Protein AF-A0A139I6V5-F1 (afdb_monomer_lite)

Secondary structure (DSSP, 8-state):
---------EEEESS---HHHHHTT-EEEE--TT-HHHHHHHHTT--SPEE----SHHHHHHHHHHHHTT-SEEE-S--SS-GGG--TT-TT-TTHHHHHHHHHHTTTT-EE------S-GGGSSTTTTTTTT-STTSS--STTTTS--HHHHTSSS------------

Radius of gyration: 21.7 Å; chains: 1; bounding box: 70×44×67 Å

InterPro domains:
  IPR051609 NmrA-type/Isoflavone reductase-like domain-containing protein [PTHR47706] (11-124)

pLDDT: mean 75.8, std 16.36, range [27.3, 94.62]

Sequence (169 aa):
MIHHAKRSRDVLTQLQQQPQLTAAGYQVAVIDYGDIDTLRFSLRGVVYPIISMISGPNQIELIKAAVQARVRRFAPAEFGSLPQLRTANDPLDRSRTAARHLLAHHSQYSQLTAFVCGVLHEKFQPGGLAQPRIGANTGLSTEGGYILNLRSVFTYDHLPQYGPSAGLL

Foldseek 3Di:
DDPPPPPAQEAEAADDDDVVCVVVVHHYDHDHLVDLVRLLVSLAPPADEAEDCDAAPSLVSNLVSCLVNLHAEYEYNQAADDPVPDDPPRVQCRCVVVNVVSCVVSCVRYPYDYDYNHDDPQLQDQQGQVVVPHCPVRCSRGRVSPPPPVVVVVPDDDDPPPDPPPDDD

Organism: NCBI:txid113226

Structure (mmCIF, N/CA/C/O backbone):
data_AF-A0A139I6V5-F1
#
_entry.id   AF-A0A139I6V5-F1
#
loop_
_atom_site.group_PDB
_atom_site.id
_atom_site.type_symbol
_atom_site.label_atom_id
_atom_site.label_alt_id
_atom_site.label_comp_id
_atom_site.label_asym_id
_atom_site.label_entity_id
_atom_site.label_seq_id
_atom_site.pdbx_PDB_ins_code
_atom_site.Cartn_x
_atom_site.Cartn_y
_atom_site.Cartn_z
_atom_site.occupancy
_atom_site.B_iso_or_equiv
_atom_site.auth_seq_id
_atom_site.auth_comp_id
_atom_site.auth_asym_id
_atom_site.auth_atom_id
_atom_site.pdbx_PDB_model_num
ATOM 1 N N . MET A 1 1 ? -30.286 -4.154 19.122 1.00 30.91 1 MET A N 1
ATOM 2 C CA . MET A 1 1 ? -29.332 -3.049 19.359 1.00 30.91 1 MET A CA 1
ATOM 3 C C . MET A 1 1 ? -28.470 -2.899 18.112 1.00 30.91 1 MET A C 1
ATOM 5 O O . MET A 1 1 ? -27.534 -3.662 17.921 1.00 30.91 1 MET A O 1
ATOM 9 N N . ILE A 1 2 ? -28.874 -2.026 17.188 1.00 27.30 2 ILE A N 1
ATOM 10 C CA . ILE A 1 2 ? -28.177 -1.826 15.911 1.00 27.30 2 ILE A CA 1
ATOM 11 C C . ILE A 1 2 ? -27.038 -0.846 16.192 1.00 27.30 2 ILE A C 1
ATOM 13 O O . ILE A 1 2 ? -27.277 0.341 16.396 1.00 27.30 2 ILE A O 1
ATOM 17 N N . HIS A 1 3 ? -25.803 -1.343 16.273 1.00 32.12 3 HIS A N 1
ATOM 18 C CA . HIS A 1 3 ? -24.637 -0.469 16.304 1.00 32.12 3 HIS A CA 1
ATOM 19 C C . HIS A 1 3 ? -24.581 0.281 14.971 1.00 32.12 3 HIS A C 1
ATOM 21 O O . HIS A 1 3 ? -24.281 -0.309 13.934 1.00 32.12 3 HIS A O 1
ATOM 27 N N . HIS A 1 4 ? -24.876 1.581 14.996 1.00 29.92 4 HIS A N 1
ATOM 28 C CA . HIS A 1 4 ? -24.519 2.486 13.913 1.00 29.92 4 HIS A CA 1
ATOM 29 C C . HIS A 1 4 ? -23.005 2.385 13.704 1.00 29.92 4 HIS A C 1
ATOM 31 O O . HIS A 1 4 ? -22.219 2.905 14.496 1.00 29.92 4 HIS A O 1
ATOM 37 N N . ALA A 1 5 ? -22.584 1.673 12.658 1.00 39.59 5 ALA A N 1
ATOM 38 C CA . ALA A 1 5 ? -21.195 1.642 12.237 1.00 39.59 5 ALA A CA 1
ATOM 39 C C . ALA A 1 5 ? -20.809 3.066 11.820 1.00 39.59 5 ALA A C 1
ATOM 41 O O . ALA A 1 5 ? -21.192 3.551 10.755 1.00 39.59 5 ALA A O 1
ATOM 42 N N . LYS A 1 6 ? -20.101 3.774 12.705 1.00 43.31 6 LYS A N 1
ATOM 43 C CA . LYS A 1 6 ? -19.551 5.101 12.435 1.00 43.31 6 LYS A CA 1
ATOM 44 C C . LYS A 1 6 ? -18.609 4.963 11.244 1.00 43.31 6 LYS A C 1
ATOM 46 O O . LYS A 1 6 ? -17.549 4.355 11.381 1.00 43.31 6 LYS A O 1
ATOM 51 N N . ARG A 1 7 ? -19.018 5.452 10.070 1.00 56.34 7 ARG A N 1
ATOM 52 C CA . ARG A 1 7 ? -18.210 5.449 8.842 1.00 56.34 7 ARG A CA 1
ATOM 53 C C . ARG A 1 7 ? -17.011 6.374 9.060 1.00 56.34 7 ARG A C 1
ATOM 55 O O . ARG A 1 7 ? -17.108 7.566 8.786 1.00 56.34 7 ARG A O 1
ATOM 62 N N . SER A 1 8 ? -15.926 5.841 9.618 1.00 63.44 8 SER A N 1
ATOM 63 C CA . SER A 1 8 ? -14.682 6.593 9.782 1.00 63.44 8 SER A CA 1
ATOM 64 C C . SER A 1 8 ? -14.027 6.754 8.416 1.00 63.44 8 SER A C 1
ATOM 66 O O . SER A 1 8 ? -14.029 5.825 7.603 1.00 63.44 8 SER A O 1
ATOM 68 N N . ARG A 1 9 ? -13.558 7.966 8.130 1.00 74.81 9 ARG A N 1
ATOM 69 C CA . ARG A 1 9 ? -12.895 8.338 6.880 1.00 74.81 9 ARG A CA 1
ATOM 70 C C . ARG A 1 9 ? -11.453 8.682 7.221 1.00 74.81 9 ARG A C 1
ATOM 72 O O . ARG A 1 9 ? -11.113 9.854 7.368 1.00 74.81 9 ARG A O 1
ATOM 79 N N . ASP A 1 10 ? -10.646 7.645 7.382 1.00 82.12 10 ASP A N 1
ATOM 80 C CA . ASP A 1 10 ? -9.282 7.774 7.888 1.0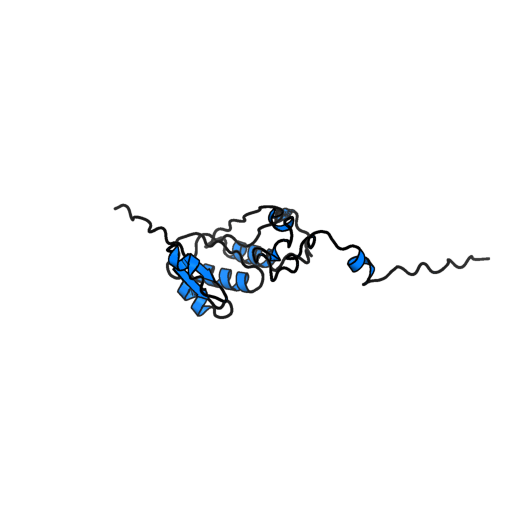0 82.12 10 ASP A CA 1
ATOM 81 C C . ASP A 1 10 ? -8.294 7.713 6.720 1.00 82.12 10 ASP A C 1
ATOM 83 O O . ASP A 1 10 ? -8.429 6.883 5.817 1.00 82.12 10 ASP A O 1
ATOM 87 N N . VAL A 1 11 ? -7.314 8.612 6.717 1.00 78.75 11 VAL A N 1
ATOM 88 C CA . VAL A 1 11 ? -6.267 8.700 5.697 1.00 78.75 11 VAL A CA 1
ATOM 89 C C . VAL A 1 11 ? -4.915 8.746 6.390 1.00 78.75 11 VAL A C 1
ATOM 91 O O . VAL A 1 11 ? -4.673 9.587 7.254 1.00 78.75 11 VAL A O 1
ATOM 94 N N . LEU A 1 12 ? -4.017 7.855 5.979 1.00 78.44 12 LEU A N 1
ATOM 95 C CA . LEU A 1 12 ? -2.642 7.811 6.462 1.00 78.44 12 LEU A CA 1
ATOM 96 C C . LEU A 1 12 ? -1.706 8.391 5.395 1.00 78.44 12 LEU A C 1
ATOM 98 O O . LEU A 1 12 ? -1.782 8.017 4.224 1.00 78.44 12 LEU A O 1
ATOM 102 N N . THR A 1 13 ? -0.821 9.304 5.789 1.00 76.56 13 THR A N 1
ATOM 103 C CA . THR A 1 13 ? 0.089 10.027 4.881 1.00 76.56 13 THR A CA 1
ATOM 104 C C . THR A 1 13 ? 1.518 10.005 5.412 1.00 76.56 13 THR A C 1
ATOM 106 O O . THR A 1 13 ? 1.709 10.024 6.618 1.00 76.56 13 THR A O 1
ATOM 109 N N . GLN A 1 14 ? 2.528 9.952 4.536 1.00 65.69 14 GLN A N 1
ATOM 110 C CA . GLN A 1 14 ? 3.918 9.725 4.968 1.00 65.69 14 GLN A CA 1
ATOM 111 C C . GLN A 1 14 ? 4.711 10.994 5.325 1.00 65.69 14 GLN A C 1
ATOM 113 O O . GLN A 1 14 ? 5.739 10.905 5.979 1.00 65.69 14 GLN A O 1
ATOM 118 N N . LEU A 1 15 ? 4.310 12.174 4.842 1.00 68.06 15 LEU A N 1
ATOM 119 C CA . LEU A 1 15 ? 5.218 13.336 4.836 1.00 68.06 15 LEU A CA 1
ATOM 120 C C . LEU A 1 15 ? 4.561 14.668 5.180 1.00 68.06 15 LEU A C 1
ATOM 122 O O . LEU A 1 15 ? 5.236 15.576 5.652 1.00 68.06 15 LEU A O 1
ATOM 126 N N . GLN A 1 16 ? 3.267 14.826 4.914 1.00 71.94 16 GLN A N 1
ATOM 127 C CA . GLN A 1 16 ? 2.640 16.131 5.037 1.00 71.94 16 GLN A CA 1
ATOM 128 C C . GLN A 1 16 ? 1.184 15.984 5.427 1.00 71.94 16 GLN A C 1
ATOM 130 O O . GLN A 1 16 ? 0.447 15.199 4.821 1.00 71.94 16 GLN A O 1
ATOM 135 N N . GLN A 1 17 ? 0.769 16.805 6.392 1.00 74.75 17 GLN A N 1
ATOM 136 C CA . GLN A 1 17 ? -0.644 17.029 6.644 1.00 74.75 17 GLN A CA 1
ATOM 137 C C . GLN A 1 17 ? -1.329 17.448 5.341 1.00 74.75 17 GLN A C 1
ATOM 139 O O . GLN A 1 17 ? -0.743 18.127 4.498 1.00 74.75 17 GLN A O 1
ATOM 144 N N . GLN A 1 18 ? -2.577 17.028 5.177 1.00 81.19 18 GLN A N 1
ATOM 145 C CA . GLN A 1 18 ? -3.400 17.375 4.024 1.00 81.19 18 GLN A CA 1
ATOM 146 C C . GLN A 1 18 ? -4.571 18.224 4.531 1.00 81.19 18 GLN A C 1
ATOM 148 O O . GLN A 1 18 ? -5.650 17.672 4.764 1.00 81.19 18 GLN A O 1
ATOM 153 N N . PRO A 1 19 ? -4.383 19.543 4.754 1.00 83.62 19 PRO A N 1
ATOM 154 C CA . PRO A 1 19 ? -5.407 20.405 5.344 1.00 83.62 19 PRO A CA 1
ATOM 155 C C . PRO A 1 19 ? -6.735 20.348 4.593 1.00 83.62 19 PRO A C 1
ATOM 157 O O . PRO A 1 19 ? -7.792 20.409 5.207 1.00 83.62 19 PRO A O 1
ATOM 160 N N . GLN A 1 20 ? -6.690 20.158 3.275 1.00 86.19 20 GLN A N 1
ATOM 161 C CA . GLN A 1 20 ? -7.865 20.002 2.428 1.00 86.19 20 GLN A CA 1
ATOM 162 C C . GLN A 1 20 ? -8.668 18.728 2.733 1.00 86.19 20 GLN A C 1
ATOM 164 O O . GLN A 1 20 ? -9.893 18.747 2.653 1.00 86.19 20 GLN A O 1
ATOM 169 N N . LEU A 1 21 ? -8.009 17.632 3.128 1.00 84.81 21 LEU A N 1
ATOM 170 C CA . LEU A 1 21 ? -8.694 16.408 3.555 1.00 84.81 21 LEU A CA 1
ATOM 171 C C . LEU A 1 21 ? -9.295 16.592 4.949 1.00 84.81 21 LEU A C 1
ATOM 173 O O . LEU A 1 21 ? -10.446 16.223 5.172 1.00 84.81 21 LEU A O 1
ATOM 177 N N . THR A 1 22 ? -8.562 17.233 5.860 1.00 86.19 22 THR A N 1
ATOM 178 C CA . THR A 1 22 ? -9.083 17.574 7.189 1.00 86.19 22 THR A CA 1
ATOM 179 C C . THR A 1 22 ? -10.300 18.498 7.087 1.00 86.19 22 THR A C 1
ATOM 181 O O . THR A 1 22 ? -11.318 18.244 7.726 1.00 86.19 22 THR A O 1
ATOM 184 N N . ALA A 1 23 ? -10.250 19.515 6.220 1.00 87.25 23 ALA A N 1
ATOM 185 C CA . ALA A 1 23 ? -11.371 20.414 5.939 1.00 87.25 23 ALA A CA 1
ATOM 186 C C . ALA A 1 23 ? -12.577 19.681 5.324 1.00 87.25 23 ALA A C 1
ATOM 188 O O . ALA A 1 23 ? -13.720 20.038 5.595 1.00 87.25 23 ALA A O 1
ATOM 189 N N . ALA A 1 24 ? -12.337 18.616 4.552 1.00 87.31 24 ALA A N 1
ATOM 190 C CA . ALA A 1 24 ? -13.375 17.730 4.023 1.00 87.31 24 ALA A CA 1
ATOM 191 C C . ALA A 1 24 ? -13.893 16.691 5.049 1.00 87.31 24 ALA A C 1
ATOM 193 O O . ALA A 1 24 ? -14.705 15.825 4.703 1.00 87.31 24 ALA A O 1
ATOM 194 N N . GLY A 1 25 ? -13.440 16.762 6.306 1.00 85.69 25 GLY A N 1
ATOM 195 C CA . GLY A 1 25 ? -13.895 15.916 7.410 1.00 85.69 25 GLY A CA 1
ATOM 196 C C . GLY A 1 25 ? -13.210 14.550 7.502 1.00 85.69 25 GLY A C 1
ATOM 197 O O . GLY A 1 25 ? -13.738 13.655 8.163 1.00 85.69 25 GLY A O 1
ATOM 198 N N . TYR A 1 26 ? -12.067 14.361 6.836 1.00 86.81 26 TYR A N 1
ATOM 199 C CA . TYR A 1 26 ? -11.244 13.161 6.997 1.00 86.81 26 TYR A CA 1
ATOM 200 C C . TYR A 1 26 ? -10.369 13.266 8.245 1.00 86.81 26 TYR A C 1
ATOM 202 O O . TYR A 1 26 ? -9.853 14.335 8.574 1.00 86.81 26 TYR A O 1
ATOM 210 N N . GLN A 1 27 ? -10.143 12.134 8.908 1.00 85.88 27 GLN A N 1
ATOM 211 C CA . GLN A 1 27 ? -9.101 12.029 9.922 1.00 85.88 27 GLN A CA 1
ATOM 212 C C . GLN A 1 27 ? -7.780 11.729 9.222 1.00 85.88 27 GLN A C 1
ATOM 214 O O . GLN A 1 27 ? -7.614 10.665 8.631 1.00 85.88 27 GLN A O 1
ATOM 219 N N . VAL A 1 28 ? -6.852 12.684 9.253 1.00 86.12 28 VAL A N 1
ATOM 220 C CA . VAL A 1 28 ? -5.545 12.547 8.607 1.00 86.12 28 VAL A CA 1
ATOM 221 C C . VAL A 1 28 ? -4.493 12.272 9.671 1.00 86.12 28 VAL A C 1
ATOM 223 O O . VAL A 1 28 ? -4.249 13.123 10.524 1.00 86.12 28 VAL A O 1
ATOM 226 N N . ALA A 1 29 ? -3.846 11.111 9.600 1.00 86.62 29 ALA A N 1
ATOM 227 C CA . ALA A 1 29 ? -2.651 10.833 10.385 1.00 86.62 29 ALA A CA 1
ATOM 228 C C . ALA A 1 29 ? -1.412 10.949 9.493 1.00 86.62 29 ALA A C 1
ATOM 230 O O . ALA A 1 29 ? -1.377 10.433 8.370 1.00 86.62 29 ALA A O 1
ATOM 231 N N . VAL A 1 30 ? -0.392 11.635 10.000 1.00 85.50 30 VAL A N 1
ATOM 232 C CA . VAL A 1 30 ? 0.947 11.603 9.411 1.00 85.50 30 VAL A CA 1
ATOM 233 C C . VAL A 1 30 ? 1.705 10.482 10.106 1.00 85.50 30 VAL A C 1
ATOM 235 O O . VAL A 1 30 ? 1.754 10.450 11.333 1.00 85.50 30 VAL A O 1
ATOM 238 N N . ILE A 1 31 ? 2.226 9.544 9.327 1.00 86.00 31 ILE A N 1
ATOM 239 C CA . ILE A 1 31 ? 2.859 8.321 9.811 1.00 86.00 31 ILE A CA 1
ATOM 240 C C . ILE A 1 31 ? 4.246 8.165 9.208 1.00 86.00 31 ILE A C 1
ATOM 242 O O . ILE A 1 31 ? 4.452 8.418 8.020 1.00 86.00 31 ILE A O 1
ATOM 246 N N . ASP A 1 32 ? 5.178 7.685 10.020 1.00 86.50 32 ASP A N 1
ATOM 247 C CA . ASP A 1 32 ? 6.444 7.166 9.529 1.00 86.50 32 ASP A CA 1
ATOM 248 C C . ASP A 1 32 ? 6.317 5.648 9.370 1.00 86.50 32 ASP A C 1
ATOM 250 O O . ASP A 1 32 ? 6.048 4.929 10.327 1.00 86.50 32 ASP A O 1
ATOM 254 N N . TYR A 1 33 ? 6.503 5.143 8.151 1.00 86.44 33 TYR A N 1
ATOM 255 C CA . TYR A 1 33 ? 6.440 3.702 7.899 1.00 86.44 33 TYR A CA 1
ATOM 256 C C . TYR A 1 33 ? 7.672 2.949 8.421 1.00 86.44 33 TYR A C 1
ATOM 258 O O . TYR A 1 33 ? 7.637 1.722 8.472 1.00 86.44 33 TYR A O 1
ATOM 266 N N . GLY A 1 34 ? 8.739 3.663 8.797 1.00 86.31 34 GLY A N 1
ATOM 267 C CA . GLY A 1 34 ? 9.887 3.107 9.512 1.00 86.31 34 GLY A CA 1
ATOM 268 C C . GLY A 1 34 ? 9.631 2.883 11.006 1.00 86.31 34 GLY A C 1
ATOM 269 O O . GLY A 1 34 ? 10.375 2.135 11.637 1.00 86.31 34 GLY A O 1
ATOM 270 N N . ASP A 1 35 ? 8.570 3.475 11.563 1.00 88.25 35 ASP A N 1
ATOM 271 C CA . ASP A 1 35 ? 8.181 3.324 12.963 1.00 88.25 35 ASP A CA 1
ATOM 272 C C . ASP A 1 35 ? 6.904 2.477 13.073 1.00 88.25 35 ASP A C 1
ATOM 274 O O . ASP A 1 35 ? 5.770 2.946 12.916 1.00 88.25 35 ASP A O 1
ATOM 278 N N . ILE A 1 36 ? 7.091 1.192 13.380 1.00 82.75 36 ILE A N 1
ATOM 279 C CA . ILE A 1 36 ? 5.984 0.242 13.494 1.00 82.75 36 ILE A CA 1
ATOM 280 C C . ILE A 1 36 ? 5.021 0.571 14.643 1.00 82.75 36 ILE A C 1
ATOM 282 O O . ILE A 1 36 ? 3.842 0.221 14.557 1.00 82.75 36 ILE A O 1
ATOM 286 N N . ASP A 1 37 ? 5.464 1.256 15.698 1.00 84.69 37 ASP A N 1
ATOM 287 C CA . ASP A 1 37 ? 4.600 1.593 16.828 1.00 84.69 37 ASP A CA 1
ATOM 288 C C . ASP A 1 37 ? 3.620 2.706 16.458 1.00 84.69 37 ASP A C 1
ATOM 290 O O . ASP A 1 37 ? 2.430 2.607 16.789 1.00 84.69 37 ASP A O 1
ATOM 294 N N . THR A 1 38 ? 4.068 3.698 15.679 1.00 83.81 38 THR A N 1
ATOM 295 C CA . THR A 1 38 ? 3.167 4.723 15.125 1.00 83.81 38 THR A CA 1
ATOM 296 C C . THR A 1 38 ? 2.131 4.104 14.191 1.00 83.81 38 THR A C 1
ATOM 298 O O . THR A 1 38 ? 0.934 4.357 14.349 1.00 83.81 38 THR A O 1
ATOM 301 N N . LEU A 1 39 ? 2.553 3.198 13.298 1.00 85.69 39 LEU A N 1
ATOM 302 C CA . LEU A 1 39 ? 1.652 2.463 12.410 1.00 85.69 39 LEU A CA 1
ATOM 303 C C . LEU A 1 39 ? 0.609 1.670 13.198 1.00 85.69 39 LEU A C 1
ATOM 305 O O . LEU A 1 39 ? -0.588 1.765 12.929 1.00 85.69 39 LEU A O 1
ATOM 309 N N . ARG A 1 40 ? 1.036 0.898 14.201 1.00 85.19 40 ARG A N 1
ATOM 310 C CA . ARG A 1 40 ? 0.117 0.108 15.028 1.00 85.19 40 ARG A CA 1
ATOM 311 C C . ARG A 1 40 ? -0.866 0.997 15.761 1.00 85.19 40 ARG A C 1
ATOM 313 O O . ARG A 1 40 ? -2.045 0.659 15.789 1.00 85.19 40 ARG A O 1
ATOM 320 N N . PHE A 1 41 ? -0.403 2.100 16.349 1.00 84.38 41 PHE A N 1
ATOM 321 C CA . PHE A 1 41 ? -1.264 3.053 17.041 1.00 84.38 41 PHE A CA 1
ATOM 322 C C . PHE A 1 41 ? -2.328 3.627 16.100 1.00 84.38 41 PHE A C 1
ATOM 324 O O . PHE A 1 41 ? -3.509 3.588 16.442 1.00 84.38 41 PHE A O 1
ATOM 331 N N . SER A 1 42 ? -1.939 4.050 14.894 1.00 84.69 42 SER A N 1
ATOM 332 C CA . SER A 1 42 ? -2.863 4.561 13.874 1.00 84.69 42 SER A CA 1
ATOM 333 C C . SER A 1 42 ? -3.868 3.520 13.374 1.00 84.69 42 SER A C 1
ATOM 335 O O . SER A 1 42 ? -4.941 3.887 12.906 1.00 84.69 42 SER A O 1
ATOM 337 N N . LEU A 1 43 ? -3.547 2.228 13.479 1.00 86.56 43 LEU A N 1
ATOM 338 C CA . LEU A 1 43 ? -4.426 1.133 13.065 1.00 86.56 43 LEU A CA 1
ATOM 339 C C . LEU A 1 43 ? -5.291 0.562 14.200 1.00 86.56 43 LEU A C 1
ATOM 341 O O . LEU A 1 43 ? -6.130 -0.313 13.955 1.00 86.56 43 LEU A O 1
ATOM 345 N N . ARG A 1 44 ? -5.133 1.031 15.446 1.00 81.94 44 ARG A N 1
ATOM 346 C CA . ARG A 1 44 ? -5.944 0.551 16.575 1.00 81.94 44 ARG A CA 1
ATOM 347 C C . ARG A 1 44 ? -7.419 0.866 16.345 1.00 81.94 44 ARG A C 1
ATOM 349 O O . ARG A 1 44 ? -7.808 2.012 16.166 1.00 81.94 44 ARG A O 1
ATOM 356 N N . GLY A 1 45 ? -8.255 -0.169 16.408 1.00 74.56 45 GLY A N 1
ATOM 357 C CA . GLY A 1 45 ? -9.704 -0.028 16.258 1.00 74.56 45 GLY A CA 1
ATOM 358 C C . GLY A 1 45 ? -10.185 0.124 14.812 1.00 74.56 45 GLY A C 1
ATOM 359 O O . GLY A 1 45 ? -11.379 0.329 14.603 1.00 74.56 45 GLY A O 1
ATOM 360 N N . VAL A 1 46 ? -9.307 -0.023 13.812 1.00 78.44 46 VAL A N 1
ATOM 361 C CA . VAL A 1 46 ? -9.711 -0.028 12.400 1.00 78.44 46 VAL A CA 1
ATOM 362 C C . VAL A 1 46 ? -10.508 -1.299 12.095 1.00 78.44 46 VAL A C 1
ATOM 364 O O . VAL A 1 46 ? -9.981 -2.410 12.073 1.00 78.44 46 VAL A O 1
ATOM 367 N N . VAL A 1 47 ? -11.810 -1.132 11.849 1.00 70.38 47 VAL A N 1
ATOM 368 C CA . VAL A 1 47 ? -12.733 -2.223 11.468 1.00 70.38 47 VAL A CA 1
ATOM 369 C C . VAL A 1 47 ? -12.943 -2.286 9.947 1.00 70.38 47 VAL A C 1
ATOM 371 O O . VAL A 1 47 ? -13.457 -3.274 9.420 1.00 70.38 47 VAL A O 1
ATOM 374 N N . TYR A 1 48 ? -12.542 -1.234 9.232 1.00 79.44 48 TYR A N 1
ATOM 375 C CA . TYR A 1 48 ? -12.733 -1.084 7.792 1.00 79.44 48 TYR A CA 1
ATOM 376 C C . TYR A 1 48 ? -11.575 -1.683 6.981 1.00 79.44 48 TYR A C 1
ATOM 378 O O . TYR A 1 48 ? -10.480 -1.866 7.514 1.00 79.44 48 TYR A O 1
ATOM 386 N N . PRO A 1 49 ? -11.799 -1.999 5.690 1.00 85.25 49 PRO A N 1
ATOM 387 C CA . PRO A 1 49 ? -10.722 -2.425 4.808 1.00 85.25 49 PRO A CA 1
ATOM 388 C C . PRO A 1 49 ? -9.646 -1.346 4.693 1.00 85.25 49 PRO A C 1
ATOM 390 O O . PRO A 1 49 ? -9.966 -0.177 4.474 1.00 85.25 49 PRO A O 1
ATOM 393 N N . ILE A 1 50 ? -8.379 -1.746 4.775 1.00 89.25 50 ILE A N 1
ATOM 394 C CA . ILE A 1 50 ? -7.264 -0.866 4.418 1.00 89.25 50 ILE A CA 1
ATOM 395 C C . ILE A 1 50 ? -7.059 -0.947 2.912 1.00 89.25 50 ILE A C 1
ATOM 397 O O . ILE A 1 50 ? -6.926 -2.042 2.367 1.00 89.25 50 ILE A O 1
ATOM 401 N N . ILE A 1 51 ? -6.999 0.206 2.249 1.00 90.81 51 ILE A N 1
ATOM 402 C CA . ILE A 1 51 ? -6.637 0.314 0.836 1.00 90.81 51 ILE A CA 1
ATOM 403 C C . ILE A 1 51 ? -5.298 1.040 0.756 1.00 90.81 51 ILE A C 1
ATOM 405 O O . ILE A 1 51 ? -5.193 2.216 1.096 1.00 90.81 51 ILE A O 1
ATOM 409 N N . SER A 1 52 ? -4.262 0.327 0.329 1.00 89.94 52 SER A N 1
ATOM 410 C CA . SER A 1 52 ? -2.907 0.853 0.245 1.00 89.94 52 SER A CA 1
ATOM 411 C C . SER A 1 52 ? -2.628 1.397 -1.153 1.00 89.94 52 SER A C 1
ATOM 413 O O . SER A 1 52 ? -2.758 0.674 -2.135 1.00 89.94 52 SER A O 1
ATOM 415 N N . MET A 1 53 ? -2.210 2.662 -1.233 1.00 86.38 53 MET A N 1
ATOM 416 C CA . MET A 1 53 ? -1.763 3.326 -2.473 1.00 86.38 53 MET A CA 1
ATOM 417 C C . MET A 1 53 ? -0.233 3.438 -2.567 1.00 86.38 53 MET A C 1
ATOM 419 O O . MET A 1 53 ? 0.310 3.936 -3.550 1.00 86.38 53 MET A O 1
ATOM 423 N N . ILE A 1 54 ? 0.473 2.984 -1.532 1.00 85.88 54 ILE A N 1
ATOM 424 C CA . ILE A 1 54 ? 1.936 2.955 -1.470 1.00 85.88 54 ILE A CA 1
ATOM 425 C C . ILE A 1 54 ? 2.447 1.574 -1.890 1.00 85.88 54 ILE A C 1
ATOM 427 O O . ILE A 1 54 ? 1.742 0.590 -1.735 1.00 85.88 54 ILE A O 1
ATOM 431 N N . SER A 1 55 ? 3.665 1.474 -2.415 1.00 84.44 55 SER A N 1
ATOM 432 C CA . SER A 1 55 ? 4.302 0.195 -2.789 1.00 84.44 55 SER A CA 1
ATOM 433 C C . SER A 1 55 ? 5.719 0.123 -2.218 1.00 84.44 55 SER A C 1
ATOM 435 O O . SER A 1 55 ? 6.208 1.108 -1.660 1.00 84.44 55 SER A O 1
ATOM 437 N N . GLY A 1 56 ? 6.383 -1.027 -2.346 1.00 86.81 56 GLY A N 1
ATOM 438 C CA . GLY A 1 56 ? 7.729 -1.236 -1.815 1.00 86.81 56 GLY A CA 1
ATOM 439 C C . GLY A 1 56 ? 7.764 -1.492 -0.300 1.00 86.81 56 GLY A C 1
ATOM 440 O O . GLY A 1 56 ? 6.754 -1.907 0.277 1.00 86.81 56 GLY A O 1
ATOM 441 N N . PRO A 1 57 ? 8.910 -1.233 0.360 1.00 89.06 57 PRO A N 1
ATOM 442 C CA . PRO A 1 57 ? 9.128 -1.560 1.773 1.00 89.06 57 PRO A CA 1
ATOM 443 C C . PRO A 1 57 ? 8.065 -0.995 2.724 1.00 89.06 57 PRO A C 1
ATOM 445 O O . PRO A 1 57 ? 7.590 -1.703 3.606 1.00 89.06 57 PRO A O 1
ATOM 448 N N . ASN A 1 58 ? 7.597 0.232 2.485 1.00 90.06 58 ASN A N 1
ATOM 449 C CA . ASN A 1 58 ? 6.588 0.875 3.335 1.00 90.06 58 ASN A CA 1
ATOM 450 C C . ASN A 1 58 ? 5.257 0.104 3.335 1.00 90.06 58 ASN A C 1
ATOM 452 O O . ASN A 1 58 ? 4.568 0.044 4.350 1.00 90.06 58 ASN A O 1
ATOM 456 N N . GLN A 1 59 ? 4.890 -0.522 2.209 1.00 91.88 59 GLN A N 1
ATOM 457 C CA . GLN A 1 59 ? 3.693 -1.360 2.154 1.00 91.88 59 GLN A CA 1
ATOM 458 C C . GLN A 1 59 ? 3.881 -2.659 2.940 1.00 91.88 59 GLN A C 1
ATOM 460 O O . GLN A 1 59 ? 2.927 -3.135 3.550 1.00 91.88 59 GLN A O 1
ATOM 465 N N . ILE A 1 60 ? 5.092 -3.218 2.957 1.00 93.69 60 ILE A N 1
ATOM 466 C CA . ILE A 1 60 ? 5.402 -4.412 3.747 1.00 93.69 60 ILE A CA 1
ATOM 467 C C . ILE A 1 60 ? 5.246 -4.116 5.242 1.00 93.69 60 ILE A C 1
ATOM 469 O O . ILE A 1 60 ? 4.573 -4.876 5.939 1.00 93.69 60 ILE A O 1
ATOM 473 N N . GLU A 1 61 ? 5.775 -2.989 5.719 1.00 93.06 61 GLU A N 1
ATOM 474 C CA . GLU A 1 61 ? 5.604 -2.570 7.117 1.00 93.06 61 GLU A CA 1
ATOM 475 C C . GLU A 1 61 ? 4.140 -2.271 7.456 1.00 93.06 61 GLU A C 1
ATOM 477 O O . GLU A 1 61 ? 3.636 -2.711 8.493 1.00 93.06 61 GLU A O 1
ATOM 482 N N . LEU A 1 62 ? 3.400 -1.642 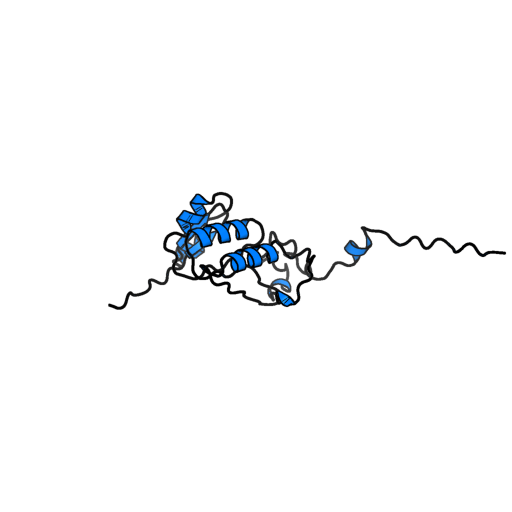6.537 1.00 92.56 62 LEU A N 1
ATOM 483 C CA . LEU A 1 62 ? 1.962 -1.434 6.703 1.00 92.56 62 LEU A CA 1
ATOM 484 C C . LEU A 1 62 ? 1.190 -2.760 6.816 1.00 92.56 62 LEU A C 1
ATOM 486 O O . LEU 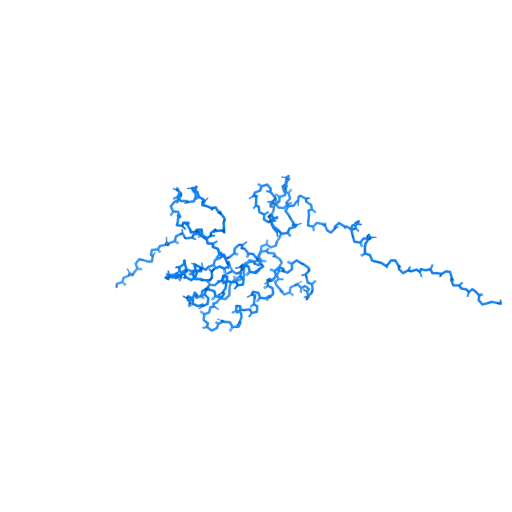A 1 62 ? 0.293 -2.870 7.651 1.00 92.56 62 LEU A O 1
ATOM 490 N N . ILE A 1 63 ? 1.530 -3.772 6.011 1.00 93.31 63 ILE A N 1
ATOM 491 C CA . ILE A 1 63 ? 0.903 -5.100 6.089 1.00 93.31 63 ILE A CA 1
ATOM 492 C C . ILE A 1 63 ? 1.221 -5.759 7.435 1.00 93.31 63 ILE A C 1
ATOM 494 O O . ILE A 1 63 ? 0.308 -6.265 8.086 1.00 93.31 63 ILE A O 1
ATOM 498 N N . LYS A 1 64 ? 2.479 -5.721 7.893 1.00 92.62 64 LYS A N 1
ATOM 499 C CA . LYS A 1 64 ? 2.867 -6.267 9.206 1.00 92.62 64 LYS A CA 1
ATOM 500 C C . LYS A 1 64 ? 2.082 -5.606 10.339 1.00 92.62 64 LYS A C 1
ATOM 502 O O . LYS A 1 6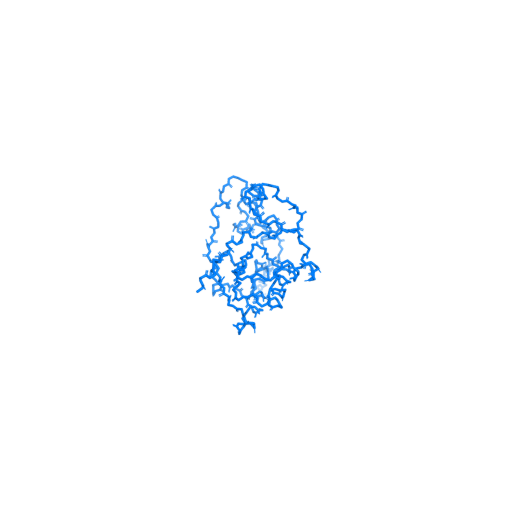4 ? 1.501 -6.307 11.170 1.00 92.62 64 LYS A O 1
ATOM 507 N N . ALA A 1 65 ? 2.003 -4.275 10.344 1.00 91.81 65 ALA A N 1
ATOM 508 C CA . ALA A 1 65 ? 1.235 -3.528 11.335 1.00 91.81 65 ALA A CA 1
ATOM 509 C C . ALA A 1 65 ? -0.266 -3.866 11.270 1.00 91.81 65 ALA A C 1
ATOM 511 O O . ALA A 1 65 ? -0.894 -4.079 12.308 1.00 91.81 65 ALA A O 1
ATOM 512 N N . ALA A 1 66 ? -0.836 -3.995 10.067 1.00 90.62 66 ALA A N 1
ATOM 513 C CA . ALA A 1 66 ? -2.237 -4.363 9.864 1.00 90.62 66 ALA A CA 1
ATOM 514 C C . ALA A 1 66 ? -2.559 -5.775 10.375 1.00 90.62 66 ALA A C 1
ATOM 516 O O . ALA A 1 66 ? -3.585 -5.979 11.028 1.00 90.62 66 ALA A O 1
ATOM 517 N N . VAL A 1 67 ? -1.667 -6.741 10.139 1.00 90.56 67 VAL A N 1
ATOM 518 C CA . VAL A 1 67 ? -1.788 -8.107 10.669 1.00 90.56 67 VAL A CA 1
ATOM 519 C C . VAL A 1 67 ? -1.756 -8.090 12.198 1.00 90.56 67 VAL A C 1
ATOM 521 O O . VAL A 1 67 ? -2.635 -8.669 12.838 1.00 90.56 67 VAL A O 1
ATOM 524 N N . GLN A 1 68 ? -0.805 -7.371 12.800 1.00 89.38 68 GLN A N 1
ATOM 525 C CA . GLN A 1 68 ? -0.706 -7.240 14.258 1.00 89.38 68 GLN A CA 1
ATOM 526 C C . GLN A 1 68 ? -1.919 -6.526 14.873 1.00 89.38 68 GLN A C 1
ATOM 528 O O . GLN A 1 68 ? -2.331 -6.856 15.985 1.00 89.38 68 GLN A O 1
ATOM 533 N N . ALA A 1 69 ? -2.514 -5.577 14.147 1.00 88.56 69 ALA A N 1
ATOM 534 C CA . ALA A 1 69 ? -3.746 -4.888 14.523 1.00 88.56 69 ALA A CA 1
ATOM 535 C C . ALA A 1 69 ? -5.025 -5.703 14.228 1.00 88.56 69 ALA A C 1
ATOM 537 O O . ALA A 1 69 ? -6.122 -5.245 14.540 1.00 88.56 69 ALA A O 1
ATOM 538 N N . ARG A 1 70 ? -4.903 -6.918 13.666 1.00 88.69 70 ARG A N 1
ATOM 539 C CA . ARG A 1 70 ? -6.013 -7.813 13.281 1.00 88.69 70 ARG A CA 1
ATOM 540 C C . ARG A 1 70 ? -6.995 -7.192 12.281 1.00 88.69 70 ARG A C 1
ATOM 542 O O . ARG A 1 70 ? -8.207 -7.416 12.347 1.00 88.69 70 ARG A O 1
ATOM 549 N N . VAL A 1 71 ? -6.470 -6.432 11.326 1.00 88.75 71 VAL A N 1
ATOM 550 C CA . VAL A 1 71 ? -7.253 -5.883 10.217 1.00 88.75 71 VAL A CA 1
ATOM 551 C C . VAL A 1 71 ? -7.738 -7.023 9.321 1.00 88.75 71 VAL A C 1
ATOM 553 O O . VAL A 1 71 ? -6.948 -7.762 8.733 1.00 88.75 71 VAL A O 1
ATOM 556 N N . ARG A 1 72 ? -9.061 -7.145 9.178 1.00 89.50 72 ARG A N 1
ATOM 557 C CA . ARG A 1 72 ? -9.688 -8.291 8.497 1.00 89.50 72 ARG A CA 1
ATOM 558 C C . ARG A 1 72 ? -9.596 -8.251 6.978 1.00 89.50 72 ARG A C 1
ATOM 560 O O . ARG A 1 72 ? -9.779 -9.288 6.352 1.00 89.50 72 ARG A O 1
ATOM 567 N N . ARG A 1 73 ? -9.415 -7.073 6.377 1.00 91.19 73 ARG A N 1
ATOM 568 C CA . ARG A 1 73 ? -9.396 -6.896 4.918 1.00 91.19 73 ARG A CA 1
ATOM 569 C C . ARG A 1 73 ? -8.322 -5.901 4.519 1.00 91.19 73 ARG A C 1
ATOM 571 O O . ARG A 1 73 ? -8.306 -4.781 5.030 1.00 91.19 73 ARG A O 1
ATOM 578 N N . PHE A 1 74 ? -7.475 -6.303 3.583 1.00 93.56 74 PHE A N 1
ATOM 579 C CA . PHE A 1 74 ? -6.391 -5.479 3.079 1.00 93.56 74 PHE A CA 1
ATOM 580 C C . PHE A 1 74 ? -6.351 -5.529 1.553 1.00 93.56 74 PHE A C 1
ATOM 582 O O . PHE A 1 74 ? -6.326 -6.603 0.946 1.00 93.56 74 PHE A O 1
ATOM 589 N N . ALA A 1 75 ? -6.314 -4.352 0.940 1.00 93.38 75 ALA A N 1
ATOM 590 C CA . ALA A 1 75 ? -6.122 -4.177 -0.484 1.00 93.38 75 ALA A CA 1
ATOM 591 C C . ALA A 1 75 ? -4.737 -3.572 -0.764 1.00 93.38 75 ALA A C 1
ATOM 593 O O . ALA A 1 75 ? -4.526 -2.388 -0.480 1.00 93.38 75 ALA A O 1
ATOM 594 N N . PRO A 1 76 ? -3.773 -4.365 -1.272 1.00 92.31 76 PRO A N 1
ATOM 595 C CA . PRO A 1 76 ? -2.446 -3.873 -1.630 1.00 92.31 76 PRO A CA 1
ATOM 596 C C . PRO A 1 76 ? -2.469 -3.029 -2.913 1.00 92.31 76 PRO A C 1
ATOM 598 O O . PRO A 1 76 ? -3.429 -3.055 -3.686 1.00 92.31 76 PRO A O 1
ATOM 601 N N . ALA A 1 77 ? -1.370 -2.314 -3.155 1.00 88.75 77 ALA A N 1
ATOM 602 C CA . ALA A 1 77 ? -1.167 -1.414 -4.293 1.00 88.75 77 ALA A CA 1
ATOM 603 C C . ALA A 1 77 ? -0.844 -2.180 -5.589 1.00 88.75 77 ALA A C 1
ATOM 605 O O . ALA A 1 77 ? 0.223 -2.039 -6.192 1.00 88.75 77 ALA A O 1
ATOM 606 N N . GLU A 1 78 ? -1.787 -3.015 -6.012 1.00 83.62 78 GLU A N 1
ATOM 607 C CA . GLU A 1 78 ? -1.679 -3.865 -7.199 1.00 83.62 78 GLU A CA 1
ATOM 608 C C . GLU A 1 78 ? -1.939 -3.118 -8.510 1.00 83.62 78 GLU A C 1
ATOM 610 O O . GLU A 1 78 ? -1.455 -3.571 -9.543 1.00 83.62 78 GLU A O 1
ATOM 615 N N . PHE A 1 79 ? -2.655 -1.984 -8.448 1.00 75.12 79 PHE A N 1
ATOM 616 C CA . PHE A 1 79 ? -3.115 -1.116 -9.545 1.00 75.12 79 PHE A CA 1
ATOM 617 C C . PHE A 1 79 ? -2.261 -1.216 -10.823 1.00 75.12 79 PHE A C 1
ATOM 619 O O . PHE A 1 79 ? -1.251 -0.526 -10.983 1.00 75.12 79 PHE A O 1
ATOM 626 N N . GLY A 1 80 ? -2.653 -2.130 -11.712 1.00 77.69 80 GLY A N 1
ATOM 627 C CA . GLY A 1 80 ? -1.868 -2.533 -12.874 1.00 77.69 80 GLY A CA 1
ATOM 628 C C . GLY A 1 80 ? -2.489 -3.732 -13.586 1.00 77.69 80 GLY A C 1
ATOM 629 O O . GLY A 1 80 ? -3.711 -3.886 -13.593 1.00 77.69 80 GLY A O 1
ATOM 630 N N . SER A 1 81 ? -1.647 -4.579 -14.183 1.00 72.50 81 SER A N 1
ATOM 631 C CA . SER A 1 81 ? -2.052 -5.830 -14.833 1.00 72.50 81 SER A CA 1
ATOM 632 C C . SER A 1 81 ? -2.437 -6.917 -13.825 1.00 72.50 81 SER A C 1
ATOM 634 O O . SER A 1 81 ? -2.078 -6.856 -12.642 1.00 72.50 81 SER A O 1
ATOM 636 N N . LEU A 1 82 ? -3.156 -7.934 -14.315 1.00 80.81 82 LEU A N 1
ATOM 637 C CA . LEU A 1 82 ? -3.514 -9.116 -13.535 1.00 80.81 82 LEU A CA 1
ATOM 638 C C . LEU A 1 82 ? -2.253 -9.760 -12.934 1.00 80.81 82 LEU A C 1
ATOM 640 O O . LEU A 1 82 ? -1.305 -10.023 -13.678 1.00 80.81 82 LEU A O 1
ATOM 644 N N . PRO A 1 83 ? -2.241 -10.095 -11.630 1.00 79.50 83 PRO A N 1
ATOM 645 C CA . PRO A 1 83 ? -1.069 -10.696 -10.997 1.00 79.50 83 PRO A CA 1
ATOM 646 C C . PRO A 1 83 ? -0.620 -12.021 -11.634 1.00 79.50 83 PRO A C 1
ATOM 648 O O . PRO A 1 83 ? 0.550 -12.372 -11.537 1.00 79.50 83 PRO A O 1
ATOM 651 N N . GLN A 1 84 ? -1.539 -12.744 -12.285 1.00 81.25 84 GLN A N 1
ATOM 652 C CA . GLN A 1 84 ? -1.271 -14.003 -12.992 1.00 81.25 84 GLN A CA 1
ATOM 653 C C . GLN A 1 84 ? -0.510 -13.816 -14.314 1.00 81.25 84 GLN A C 1
ATOM 655 O O . GLN A 1 84 ? 0.079 -14.767 -14.809 1.00 81.25 84 GLN A O 1
ATOM 660 N N . LEU A 1 85 ? -0.521 -12.608 -14.884 1.00 81.94 85 LEU A N 1
ATOM 661 C CA . LEU A 1 85 ? 0.136 -12.298 -16.158 1.00 81.94 85 LEU A CA 1
ATOM 662 C C . LEU A 1 85 ? 1.536 -11.694 -15.970 1.00 81.94 85 LEU A C 1
ATOM 664 O O . LEU A 1 85 ? 2.150 -11.260 -16.942 1.00 81.94 85 LEU A O 1
ATOM 668 N N . ARG A 1 86 ? 2.031 -11.605 -14.729 1.00 77.62 86 ARG A N 1
ATOM 669 C CA . ARG A 1 86 ? 3.332 -10.995 -14.439 1.00 77.62 86 ARG A CA 1
ATOM 670 C C . ARG A 1 86 ? 4.465 -11.991 -14.617 1.00 77.62 86 ARG A C 1
ATOM 672 O O . ARG A 1 86 ? 4.346 -13.162 -14.265 1.00 77.62 86 ARG A O 1
ATOM 679 N N . THR A 1 87 ? 5.580 -11.497 -15.136 1.00 79.25 87 THR A N 1
ATOM 680 C CA . THR A 1 87 ? 6.818 -12.260 -15.257 1.00 79.25 87 THR A CA 1
ATOM 681 C C . THR A 1 87 ? 7.501 -12.376 -13.892 1.00 79.25 87 THR A C 1
ATOM 683 O O . THR A 1 87 ? 7.378 -11.494 -13.044 1.00 79.25 87 THR A O 1
ATOM 686 N N . ALA A 1 88 ? 8.228 -13.474 -13.663 1.00 75.62 88 ALA A N 1
ATOM 687 C CA . ALA A 1 88 ? 8.877 -13.743 -12.374 1.00 75.62 88 ALA A CA 1
ATOM 688 C C . ALA A 1 88 ? 9.925 -12.680 -11.982 1.00 75.62 88 ALA A C 1
ATOM 690 O O . ALA A 1 88 ? 10.114 -12.416 -10.801 1.00 75.62 88 ALA A O 1
ATOM 691 N N . ASN A 1 89 ? 10.549 -12.039 -12.974 1.00 74.94 89 ASN A N 1
ATOM 692 C CA . ASN A 1 89 ? 11.544 -10.981 -12.800 1.00 74.94 89 ASN A CA 1
ATOM 693 C C . ASN A 1 89 ? 11.022 -9.648 -13.348 1.00 74.94 89 ASN A C 1
ATOM 695 O O . ASN A 1 89 ? 11.719 -8.979 -14.107 1.00 74.94 89 ASN A O 1
ATOM 699 N N . ASP A 1 90 ? 9.776 -9.292 -13.026 1.00 74.50 90 ASP A N 1
ATOM 700 C CA . ASP A 1 90 ? 9.227 -7.987 -13.392 1.00 74.50 90 ASP A CA 1
ATOM 701 C C . ASP A 1 90 ? 10.042 -6.876 -12.692 1.00 74.50 90 ASP A C 1
ATOM 703 O O . ASP A 1 90 ? 9.948 -6.732 -11.467 1.00 74.50 90 ASP A O 1
ATOM 707 N N . PRO A 1 91 ? 10.832 -6.064 -13.427 1.00 71.75 91 PRO A N 1
ATOM 708 C CA . PRO A 1 91 ? 11.606 -4.976 -12.826 1.00 71.75 91 PRO A CA 1
ATOM 709 C C . PRO A 1 91 ? 10.698 -3.921 -12.177 1.00 71.75 91 PRO A C 1
ATOM 711 O O . PRO A 1 91 ? 11.141 -3.135 -11.340 1.00 71.75 91 PRO A O 1
ATOM 714 N N . LEU A 1 92 ? 9.412 -3.913 -12.535 1.00 73.44 92 LEU A N 1
ATOM 715 C CA . LEU A 1 92 ? 8.401 -3.038 -11.976 1.00 73.44 92 LEU A CA 1
ATOM 716 C C . LEU A 1 92 ? 7.609 -3.693 -10.843 1.00 73.44 92 LEU A C 1
ATOM 718 O O . LEU A 1 92 ? 6.668 -3.049 -10.390 1.00 73.44 92 LEU A O 1
ATOM 722 N N . ASP A 1 93 ? 7.963 -4.887 -10.334 1.00 78.00 93 ASP A N 1
ATOM 723 C CA . ASP A 1 93 ? 7.198 -5.572 -9.275 1.00 78.00 93 ASP A CA 1
ATOM 724 C C . ASP A 1 93 ? 7.044 -4.700 -8.022 1.00 78.00 93 ASP A C 1
ATOM 726 O O . ASP A 1 93 ? 5.961 -4.648 -7.441 1.00 78.00 93 ASP A O 1
ATOM 730 N N . ARG A 1 94 ? 8.088 -3.949 -7.640 1.00 78.75 94 ARG A N 1
ATOM 731 C CA . ARG A 1 94 ? 8.092 -3.033 -6.479 1.00 78.75 94 ARG A CA 1
ATOM 732 C C . ARG A 1 94 ? 7.555 -3.673 -5.192 1.00 78.75 94 ARG A C 1
ATOM 734 O O . ARG A 1 94 ? 6.769 -3.065 -4.462 1.00 78.75 94 ARG A O 1
ATOM 741 N N . SER A 1 95 ? 7.979 -4.906 -4.930 1.00 86.75 95 SER A N 1
ATOM 742 C CA . SER A 1 95 ? 7.569 -5.704 -3.770 1.00 86.75 95 SER A CA 1
ATOM 743 C C . SER A 1 95 ? 6.085 -6.089 -3.756 1.00 86.75 95 SER A C 1
ATOM 745 O O . SER A 1 95 ? 5.596 -6.531 -2.717 1.00 86.75 95 SER A O 1
ATOM 747 N N . ARG A 1 96 ? 5.354 -5.977 -4.875 1.00 87.56 96 ARG A N 1
ATOM 748 C CA . ARG A 1 96 ? 3.963 -6.458 -4.972 1.00 87.56 96 ARG A CA 1
ATOM 749 C C . ARG A 1 96 ? 3.893 -7.966 -4.789 1.00 87.56 96 ARG A C 1
ATOM 751 O O . ARG A 1 96 ? 3.025 -8.464 -4.079 1.00 87.56 96 ARG A O 1
ATOM 758 N N . THR A 1 97 ? 4.832 -8.713 -5.366 1.00 89.06 97 THR A N 1
ATOM 759 C CA . THR A 1 97 ? 4.898 -10.166 -5.167 1.00 89.06 97 THR A CA 1
ATOM 760 C C . THR A 1 97 ? 5.165 -10.515 -3.705 1.00 89.06 97 THR A C 1
ATOM 762 O O . THR A 1 97 ? 4.458 -11.354 -3.144 1.00 89.06 97 THR A O 1
ATOM 765 N N . ALA A 1 98 ? 6.081 -9.803 -3.044 1.00 91.12 98 ALA A N 1
ATOM 766 C CA . ALA A 1 98 ? 6.326 -9.965 -1.611 1.00 91.12 98 ALA A CA 1
ATOM 767 C C . ALA A 1 98 ? 5.087 -9.616 -0.760 1.00 91.12 98 ALA A C 1
ATOM 769 O O . ALA A 1 98 ? 4.731 -10.368 0.145 1.00 91.12 98 ALA A O 1
ATOM 770 N N . ALA A 1 99 ? 4.385 -8.524 -1.080 1.00 92.25 99 ALA A N 1
ATOM 771 C CA . ALA A 1 99 ? 3.158 -8.113 -0.398 1.00 92.25 99 ALA A CA 1
ATOM 772 C C . ALA A 1 99 ? 2.046 -9.168 -0.521 1.00 92.25 99 ALA A C 1
ATOM 774 O O . ALA A 1 99 ? 1.405 -9.511 0.474 1.00 92.25 99 ALA A O 1
ATOM 775 N N . ARG A 1 100 ? 1.848 -9.736 -1.720 1.00 91.12 100 ARG A N 1
ATOM 776 C CA . ARG A 1 100 ? 0.889 -10.830 -1.948 1.00 91.12 100 ARG A CA 1
ATOM 777 C C . ARG A 1 100 ? 1.249 -12.077 -1.152 1.00 91.12 100 ARG A C 1
ATOM 779 O O . ARG A 1 100 ? 0.367 -12.642 -0.514 1.00 91.12 100 ARG A O 1
ATOM 786 N N . HIS A 1 101 ? 2.519 -12.482 -1.159 1.00 92.50 101 HIS A N 1
ATOM 787 C CA . HIS A 1 101 ? 2.980 -13.625 -0.369 1.00 92.50 101 HIS A CA 1
ATOM 788 C C . HIS A 1 101 ? 2.749 -13.415 1.128 1.00 92.50 101 HIS A C 1
ATOM 790 O O . HIS A 1 101 ? 2.247 -14.315 1.798 1.00 92.50 101 HIS A O 1
ATOM 796 N N . LEU A 1 102 ? 3.047 -12.221 1.642 1.00 93.56 102 LEU A N 1
ATOM 797 C CA . LEU A 1 102 ? 2.837 -11.889 3.048 1.00 93.56 102 LEU A CA 1
ATOM 798 C C . LEU A 1 102 ? 1.348 -11.920 3.429 1.00 93.56 102 LEU A C 1
ATOM 800 O O . LEU A 1 102 ? 0.982 -12.487 4.456 1.00 93.56 102 LEU A O 1
ATOM 804 N N . LEU A 1 103 ? 0.472 -11.366 2.590 1.00 93.06 103 LEU A N 1
ATOM 805 C CA . LEU A 1 103 ? -0.975 -11.412 2.818 1.00 93.06 103 LEU A CA 1
ATOM 806 C C . LEU A 1 103 ? -1.533 -12.837 2.704 1.00 93.06 103 LEU A C 1
ATOM 808 O O . LEU A 1 103 ? -2.369 -13.226 3.515 1.00 93.06 103 LEU A O 1
ATOM 812 N N . ALA A 1 104 ? -1.043 -13.640 1.756 1.00 92.81 104 ALA A N 1
ATOM 813 C CA . ALA A 1 104 ? -1.425 -15.045 1.617 1.00 92.81 104 ALA A CA 1
ATOM 814 C C . ALA A 1 104 ? -1.004 -15.875 2.842 1.00 92.81 104 ALA A C 1
ATOM 816 O O . ALA A 1 104 ? -1.794 -16.677 3.343 1.00 92.81 104 ALA A O 1
ATOM 817 N N . HIS A 1 105 ? 0.198 -15.624 3.372 1.00 94.62 105 HIS A N 1
ATOM 818 C CA . HIS A 1 105 ? 0.694 -16.241 4.603 1.00 94.62 105 HIS A CA 1
ATOM 819 C C . HIS A 1 105 ? -0.206 -15.934 5.814 1.00 94.62 105 HIS A C 1
ATOM 821 O O . HIS A 1 105 ? -0.402 -16.786 6.675 1.00 94.62 105 HIS A O 1
ATOM 827 N N . HIS A 1 106 ? -0.822 -14.748 5.856 1.00 92.75 106 HIS A N 1
ATOM 828 C CA . HIS A 1 106 ? -1.743 -14.336 6.921 1.00 92.75 106 HIS A CA 1
ATOM 829 C C . HIS A 1 106 ? -3.231 -14.448 6.546 1.00 92.75 106 HIS A C 1
ATOM 831 O O . HIS A 1 106 ? -4.080 -13.844 7.207 1.00 92.75 106 HIS A O 1
ATOM 837 N N . SER A 1 107 ? -3.566 -15.258 5.536 1.00 91.19 107 SER A N 1
ATOM 838 C CA . SER A 1 107 ? -4.936 -15.426 5.021 1.00 91.19 107 SER A CA 1
ATOM 839 C C . SER A 1 107 ? -5.950 -15.908 6.064 1.00 91.19 107 SER A C 1
ATOM 841 O O . SER A 1 107 ? -7.139 -15.613 5.954 1.00 91.19 107 SER A O 1
ATOM 843 N N . GLN A 1 108 ? -5.486 -16.588 7.117 1.00 89.44 108 GLN A N 1
ATOM 844 C CA . GLN A 1 108 ? -6.319 -16.998 8.253 1.00 89.44 108 GLN A CA 1
ATOM 845 C C . GLN A 1 108 ? -6.877 -15.807 9.053 1.00 89.44 108 GLN A C 1
ATOM 847 O O . GLN A 1 108 ? -7.928 -15.929 9.679 1.00 89.44 108 GLN A O 1
ATOM 852 N N . TYR A 1 109 ? -6.191 -14.660 9.039 1.00 85.06 109 TYR A N 1
ATOM 853 C CA . TYR A 1 109 ? -6.536 -13.484 9.846 1.00 85.06 109 TYR A CA 1
ATOM 854 C C . TYR A 1 109 ? -6.940 -12.268 9.008 1.00 85.06 109 TYR A C 1
ATOM 856 O O . TYR A 1 109 ? -7.693 -11.418 9.487 1.00 85.06 109 TYR A O 1
ATOM 864 N N . SER A 1 110 ? -6.447 -12.174 7.771 1.00 86.25 110 SER A N 1
ATOM 865 C CA . SER A 1 110 ? -6.685 -11.040 6.883 1.00 86.25 110 SER A CA 1
ATOM 866 C C . SER A 1 110 ? -7.005 -11.509 5.467 1.00 86.25 110 SER A C 1
ATOM 868 O O . SER A 1 110 ? -6.282 -12.306 4.877 1.00 86.25 110 SER A O 1
ATOM 870 N N . GLN A 1 111 ? -8.099 -11.003 4.906 1.00 90.19 111 GLN A N 1
ATOM 871 C CA . GLN A 1 111 ? -8.514 -11.274 3.536 1.00 90.19 111 GLN A CA 1
ATOM 872 C C . GLN A 1 111 ? -7.831 -10.295 2.575 1.00 90.19 111 GLN A C 1
ATOM 874 O O . GLN A 1 111 ? -7.926 -9.075 2.738 1.00 90.19 111 GLN A O 1
ATOM 879 N N . LEU A 1 112 ? -7.195 -10.840 1.540 1.00 90.00 112 LEU A N 1
ATOM 880 C CA . LEU A 1 112 ? -6.631 -10.082 0.427 1.00 90.00 112 LEU A CA 1
ATOM 881 C C . LEU A 1 112 ? -7.734 -9.671 -0.561 1.00 90.00 112 LEU A C 1
ATOM 883 O O . LEU A 1 112 ? -8.533 -10.498 -0.993 1.00 90.00 112 LEU A O 1
ATOM 887 N N . THR A 1 113 ? -7.747 -8.406 -0.976 1.00 90.31 113 THR A N 1
ATOM 888 C CA . THR A 1 113 ? -8.562 -7.923 -2.105 1.00 90.31 113 THR A CA 1
ATOM 889 C C . THR A 1 113 ? -7.691 -7.111 -3.057 1.00 90.31 113 THR A C 1
ATOM 891 O O . THR A 1 113 ? -7.298 -5.997 -2.740 1.00 90.31 113 THR A O 1
ATOM 894 N N . ALA A 1 114 ? -7.367 -7.656 -4.228 1.00 87.75 114 ALA A N 1
ATOM 895 C CA . ALA A 1 114 ? -6.567 -6.946 -5.223 1.00 87.75 114 ALA A CA 1
ATOM 896 C C . ALA A 1 114 ? -7.462 -6.133 -6.169 1.00 87.75 114 ALA A C 1
ATOM 898 O O . ALA A 1 114 ? -8.389 -6.678 -6.766 1.00 87.75 114 ALA A O 1
ATOM 899 N N . PHE A 1 115 ? -7.153 -4.847 -6.345 1.00 88.19 115 PHE A N 1
ATOM 900 C CA . PHE A 1 115 ? -7.755 -4.017 -7.387 1.00 88.19 115 PHE A CA 1
ATOM 901 C C . PHE A 1 115 ? -6.847 -3.996 -8.617 1.00 88.19 115 PHE A C 1
ATOM 903 O O . PHE A 1 115 ? -5.679 -3.618 -8.535 1.00 88.19 115 PHE A O 1
ATOM 910 N N . VAL A 1 116 ? -7.398 -4.395 -9.761 1.00 85.50 116 VAL A N 1
ATOM 911 C CA . VAL A 1 116 ? -6.698 -4.449 -11.048 1.00 85.50 116 VAL A CA 1
ATOM 912 C C . VAL A 1 116 ? -7.385 -3.456 -11.976 1.00 85.50 116 VAL A C 1
ATOM 914 O O . VAL A 1 116 ? -8.549 -3.639 -12.318 1.00 85.50 116 VAL A O 1
ATOM 917 N N . CYS A 1 117 ? -6.690 -2.377 -12.331 1.00 82.56 117 CYS A N 1
ATOM 918 C CA . CYS A 1 117 ? -7.243 -1.277 -13.127 1.00 82.56 117 CYS A CA 1
ATOM 919 C C . CYS A 1 117 ? -6.528 -1.071 -14.471 1.00 82.56 117 CYS A C 1
ATOM 921 O O . CYS A 1 117 ? -6.854 -0.136 -15.194 1.00 82.56 117 CYS A O 1
ATOM 923 N N . GLY A 1 118 ? -5.571 -1.935 -14.826 1.00 80.38 118 GLY A N 1
ATOM 924 C CA . GLY A 1 118 ? -4.817 -1.801 -16.068 1.00 80.38 118 GLY A CA 1
ATOM 925 C C . GLY A 1 118 ? -3.945 -0.545 -16.081 1.00 80.38 118 GLY A C 1
ATOM 926 O O . GLY A 1 118 ? -3.226 -0.258 -15.122 1.00 80.38 118 GLY A O 1
ATOM 927 N N . VAL A 1 119 ? -3.967 0.179 -17.199 1.00 77.94 119 VAL A N 1
ATOM 928 C CA . VAL A 1 119 ? -3.180 1.400 -17.395 1.00 77.94 119 VAL A CA 1
ATOM 929 C C . VAL A 1 119 ? -4.030 2.610 -17.010 1.00 77.94 119 VAL A C 1
ATOM 931 O O . VAL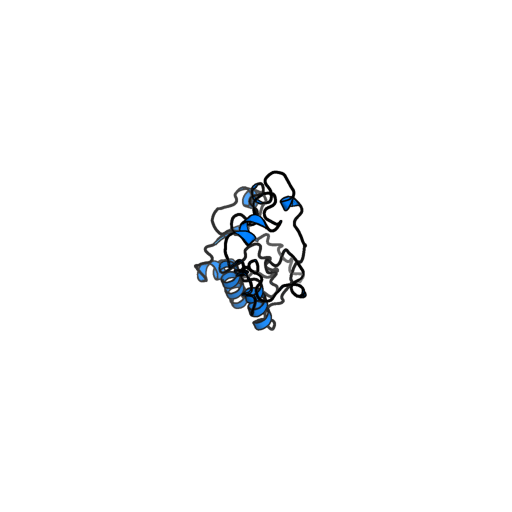 A 1 119 ? -5.083 2.835 -17.593 1.00 77.94 119 VAL A O 1
ATOM 934 N N . LEU A 1 120 ? -3.554 3.399 -16.043 1.00 77.38 120 LEU A N 1
ATOM 935 C CA . LEU A 1 120 ? -4.201 4.651 -15.636 1.00 77.38 120 LEU A CA 1
ATOM 936 C C . LEU A 1 120 ? -4.256 5.641 -16.808 1.00 77.38 120 LEU A C 1
ATOM 938 O O . LEU A 1 120 ? -3.221 5.900 -17.426 1.00 77.38 120 LEU A O 1
ATOM 942 N N . HIS A 1 121 ? -5.428 6.218 -17.087 1.00 78.50 121 HIS A N 1
ATOM 943 C CA . HIS A 1 121 ? -5.600 7.188 -18.176 1.00 78.50 121 HIS A CA 1
ATOM 944 C C . HIS A 1 121 ? -4.758 8.454 -17.972 1.00 78.50 121 HIS A C 1
ATOM 946 O O . HIS A 1 121 ? -4.257 9.030 -18.934 1.00 78.50 121 HIS A O 1
ATOM 952 N N . GLU A 1 122 ? -4.513 8.836 -16.721 1.00 77.25 122 GLU A N 1
ATOM 953 C CA . GLU A 1 122 ? -3.667 9.959 -16.312 1.00 77.25 122 GLU A CA 1
ATOM 954 C C . GLU A 1 122 ? -2.214 9.815 -16.796 1.00 77.25 122 GLU A C 1
ATOM 956 O O . GLU A 1 122 ? -1.460 10.782 -16.804 1.00 77.25 122 GLU A O 1
ATOM 961 N N . LYS A 1 123 ? -1.795 8.622 -17.235 1.00 74.44 123 LYS A N 1
ATOM 962 C CA . LYS A 1 123 ? -0.491 8.422 -17.886 1.00 74.44 123 LYS A CA 1
ATOM 963 C C . LYS A 1 123 ? -0.393 9.070 -19.267 1.00 74.44 123 LYS A C 1
ATOM 965 O O . LYS A 1 123 ? 0.721 9.311 -19.724 1.00 74.44 123 LYS A O 1
ATOM 970 N N . PHE A 1 124 ? -1.524 9.305 -19.930 1.00 77.44 124 PHE A N 1
ATOM 971 C CA . PHE A 1 124 ? -1.589 9.826 -21.299 1.00 77.44 124 PHE A CA 1
ATOM 972 C C . PHE A 1 124 ? -1.884 11.329 -21.363 1.00 77.44 124 PHE A C 1
ATOM 974 O O . PHE A 1 124 ? -1.914 11.890 -22.454 1.00 77.44 124 PHE A O 1
ATOM 981 N N . GLN A 1 125 ? -2.123 11.985 -20.225 1.00 79.69 125 GLN A N 1
ATOM 982 C CA . GLN A 1 125 ? -2.314 13.434 -20.196 1.00 79.69 125 GLN A CA 1
ATOM 983 C C . GLN A 1 125 ? -0.969 14.166 -20.364 1.00 79.69 125 GLN A C 1
ATOM 985 O O . GLN A 1 125 ? 0.067 13.606 -19.985 1.00 79.69 125 GLN A O 1
ATOM 990 N N . PRO A 1 126 ? -0.967 15.415 -20.863 1.00 81.75 126 PRO A N 1
ATOM 991 C CA . PRO A 1 126 ? 0.238 16.240 -20.900 1.00 81.75 126 PRO A CA 1
ATOM 992 C C . PRO A 1 126 ? 0.897 16.318 -19.517 1.00 81.75 126 PRO A C 1
ATOM 994 O O . PRO A 1 126 ? 0.240 16.655 -18.540 1.00 81.75 126 PRO A O 1
ATOM 997 N N . GLY A 1 127 ? 2.182 15.984 -19.405 1.00 78.56 127 GLY A N 1
ATOM 998 C CA . GLY A 1 127 ? 2.881 15.920 -18.111 1.00 78.56 127 GLY A CA 1
ATOM 999 C C . GLY A 1 127 ? 2.690 14.615 -17.317 1.00 78.56 127 GLY A C 1
ATOM 1000 O O . GLY A 1 127 ? 3.248 14.479 -16.224 1.00 78.56 127 GLY A O 1
ATOM 1001 N N . GLY A 1 128 ? 1.962 13.636 -17.861 1.00 79.75 128 GLY A N 1
ATOM 1002 C CA . GLY A 1 128 ? 1.851 12.273 -17.339 1.00 79.75 128 GLY A CA 1
ATOM 1003 C C . GLY A 1 128 ? 1.307 12.181 -15.909 1.00 79.75 128 GLY A C 1
ATOM 1004 O O . GLY A 1 128 ? 0.506 12.999 -15.454 1.00 79.75 128 GLY A O 1
ATOM 1005 N N . LEU A 1 129 ? 1.758 11.170 -15.161 1.00 78.94 129 LEU A N 1
ATOM 1006 C CA . LEU A 1 129 ? 1.368 10.986 -13.756 1.00 78.94 129 LEU A CA 1
ATOM 1007 C C . LEU A 1 129 ? 2.040 11.995 -12.811 1.00 78.94 129 LEU A C 1
ATOM 1009 O O . LEU A 1 129 ? 1.559 12.199 -11.696 1.00 78.94 129 LEU A O 1
ATOM 1013 N N . ALA A 1 130 ? 3.119 12.651 -13.238 1.00 79.31 130 ALA A N 1
ATOM 1014 C CA . ALA A 1 130 ? 3.808 13.655 -12.438 1.00 79.31 130 ALA A CA 1
ATOM 1015 C C . ALA A 1 130 ? 2.907 14.863 -12.137 1.00 79.31 130 ALA A C 1
ATOM 1017 O O . ALA A 1 130 ? 2.931 15.368 -11.014 1.00 79.31 130 ALA A O 1
ATOM 1018 N N . GLN A 1 131 ? 2.072 15.284 -13.094 1.00 79.25 131 GLN A N 1
ATOM 1019 C CA . GLN A 1 131 ? 1.175 16.433 -12.937 1.00 79.25 131 GLN A CA 1
ATOM 1020 C C . GLN A 1 131 ? 0.167 16.268 -11.775 1.00 79.25 131 GLN A C 1
ATOM 1022 O O . GLN A 1 131 ? 0.103 17.156 -10.922 1.00 79.25 131 GLN A O 1
ATOM 1027 N N . PRO A 1 132 ? -0.556 15.137 -11.630 1.00 73.88 132 PRO A N 1
ATOM 1028 C CA . PRO A 1 132 ? -1.385 14.872 -10.452 1.00 73.88 132 PRO A CA 1
ATOM 1029 C C . PRO A 1 132 ? -0.578 14.414 -9.224 1.00 73.88 132 PRO A C 1
ATOM 1031 O O . PRO A 1 132 ? -1.169 13.995 -8.230 1.00 73.88 132 PRO A O 1
ATOM 1034 N N . ARG A 1 133 ? 0.763 14.483 -9.260 1.00 73.00 133 ARG A N 1
ATOM 1035 C CA . ARG A 1 133 ? 1.675 13.983 -8.213 1.00 73.00 133 ARG A CA 1
ATOM 1036 C C . ARG A 1 133 ? 1.498 12.488 -7.921 1.00 73.00 133 ARG A C 1
ATOM 1038 O O . ARG A 1 133 ? 1.735 12.020 -6.807 1.00 73.00 133 ARG A O 1
ATOM 1045 N N . ILE A 1 134 ? 1.119 11.722 -8.939 1.00 71.69 134 ILE A N 1
ATOM 1046 C CA . ILE A 1 134 ? 0.987 10.270 -8.877 1.00 71.69 134 ILE A CA 1
ATOM 1047 C C . ILE A 1 134 ? 2.312 9.641 -9.305 1.00 71.69 134 ILE A C 1
ATOM 1049 O O . ILE A 1 134 ? 2.967 10.052 -10.258 1.00 71.69 134 ILE A O 1
ATOM 1053 N N . GLY A 1 135 ? 2.734 8.609 -8.580 1.00 65.62 135 GLY A N 1
ATOM 1054 C CA . GLY A 1 135 ? 3.876 7.806 -8.993 1.00 65.62 135 GLY A CA 1
ATOM 1055 C C . GLY A 1 135 ? 5.218 8.542 -9.021 1.00 65.62 135 GLY A C 1
ATOM 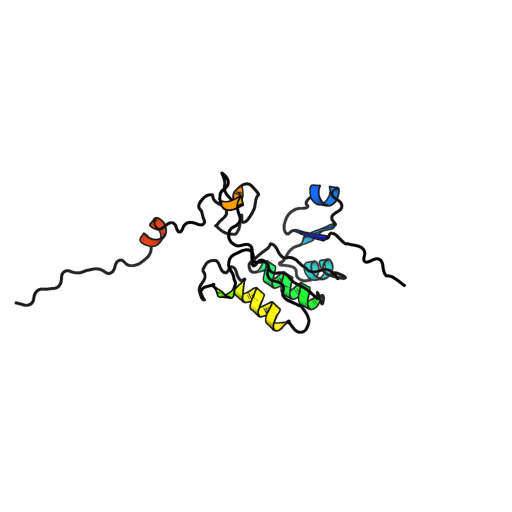1056 O O . GLY A 1 135 ? 6.127 8.061 -9.691 1.00 65.62 135 GLY A O 1
ATOM 1057 N N . ALA A 1 136 ? 5.382 9.641 -8.273 1.00 65.25 136 ALA A N 1
ATOM 1058 C CA . ALA A 1 136 ? 6.650 10.376 -8.162 1.00 65.25 136 ALA A CA 1
ATOM 1059 C C . ALA A 1 136 ? 7.854 9.455 -7.867 1.00 65.25 136 ALA A C 1
ATOM 1061 O O . ALA A 1 136 ? 8.928 9.632 -8.427 1.00 65.25 136 ALA A O 1
ATOM 1062 N N . ASN A 1 137 ? 7.629 8.393 -7.085 1.00 61.72 137 ASN A N 1
ATOM 1063 C CA . ASN A 1 137 ? 8.648 7.405 -6.719 1.00 61.72 137 ASN A CA 1
ATOM 1064 C C . ASN A 1 137 ? 8.572 6.109 -7.548 1.00 61.72 137 ASN A C 1
ATOM 1066 O O . ASN A 1 137 ? 9.061 5.077 -7.099 1.00 61.72 137 ASN A O 1
ATOM 1070 N N . THR A 1 138 ? 7.862 6.095 -8.682 1.00 63.12 138 THR A N 1
ATOM 1071 C CA . THR A 1 138 ? 7.685 4.892 -9.525 1.00 63.12 138 THR A CA 1
ATOM 1072 C C . THR A 1 138 ? 8.654 4.824 -10.701 1.00 63.12 138 THR A C 1
ATOM 1074 O O . THR A 1 138 ? 8.755 3.764 -11.303 1.00 63.12 138 THR A O 1
ATOM 1077 N N . GLY A 1 139 ? 9.311 5.933 -11.065 1.00 62.97 139 GLY A N 1
ATOM 1078 C CA . GLY A 1 139 ? 10.072 6.036 -12.320 1.00 62.97 139 GLY A CA 1
ATOM 1079 C C . GLY A 1 139 ? 9.198 6.054 -13.584 1.00 62.97 139 GLY A C 1
ATOM 1080 O O . GLY A 1 139 ? 9.723 6.152 -14.683 1.00 62.97 139 GLY A O 1
ATOM 1081 N N . LEU A 1 140 ? 7.869 5.992 -13.431 1.00 66.94 140 LEU A N 1
ATOM 1082 C CA . LEU A 1 140 ? 6.874 5.977 -14.510 1.00 66.94 140 LEU A CA 1
ATOM 1083 C C . LEU A 1 140 ? 5.997 7.239 -14.480 1.00 66.94 140 LEU A C 1
ATOM 1085 O O . LEU A 1 140 ? 4.862 7.222 -14.960 1.00 66.94 140 LEU A O 1
ATOM 1089 N N . SER A 1 141 ? 6.471 8.300 -13.820 1.00 73.25 141 SER A N 1
ATOM 1090 C CA . SER A 1 141 ? 5.699 9.526 -13.623 1.00 73.25 141 SER A CA 1
ATOM 1091 C C . SER A 1 141 ? 5.675 10.419 -14.861 1.00 73.25 141 SER A C 1
ATOM 1093 O O . SER A 1 141 ? 4.735 11.191 -15.036 1.00 73.25 141 SER A O 1
ATOM 1095 N N . THR A 1 142 ? 6.684 10.309 -15.722 1.00 68.88 142 THR A N 1
ATOM 1096 C CA . THR A 1 142 ? 6.820 11.124 -16.927 1.00 68.88 142 THR A CA 1
ATOM 1097 C C . THR A 1 142 ? 5.844 10.699 -18.020 1.00 68.88 142 THR A C 1
ATOM 1099 O O . THR A 1 142 ? 5.472 9.529 -18.151 1.00 68.88 142 THR A O 1
ATOM 1102 N N . GLU A 1 143 ? 5.440 11.671 -18.833 1.00 69.44 143 GLU A N 1
ATOM 1103 C CA . GLU A 1 143 ? 4.682 11.430 -20.058 1.00 69.44 143 GLU A CA 1
ATOM 1104 C C . GLU A 1 143 ? 5.451 10.461 -20.971 1.00 69.44 143 GLU A C 1
ATOM 1106 O O . GLU A 1 143 ? 6.653 10.615 -21.189 1.00 69.44 143 GLU A O 1
ATOM 1111 N N . GLY A 1 144 ? 4.786 9.405 -21.445 1.00 62.78 144 GLY A N 1
ATOM 1112 C CA . GLY A 1 144 ? 5.420 8.371 -22.272 1.00 62.78 144 GLY A CA 1
ATOM 1113 C C . GLY A 1 144 ? 6.365 7.409 -21.532 1.00 62.78 144 GLY A C 1
ATOM 1114 O O . GLY A 1 144 ? 6.832 6.453 -22.146 1.00 62.78 144 GLY A O 1
ATOM 1115 N N . GLY A 1 145 ? 6.589 7.567 -20.218 1.00 62.66 145 GLY A N 1
ATOM 1116 C CA . GLY A 1 145 ? 7.474 6.719 -19.396 1.00 62.66 145 GLY A CA 1
ATOM 1117 C C . GLY A 1 145 ? 7.034 5.255 -19.224 1.00 62.66 145 GLY A C 1
ATOM 1118 O O . GLY A 1 145 ? 7.604 4.526 -18.421 1.00 62.66 145 GLY A O 1
ATOM 1119 N N . TYR A 1 146 ? 6.002 4.820 -19.948 1.00 60.28 146 TYR A N 1
ATOM 1120 C CA . TYR A 1 146 ? 5.479 3.452 -19.986 1.00 60.28 146 TYR A CA 1
ATOM 1121 C C . TYR A 1 146 ? 5.758 2.742 -21.323 1.00 60.28 146 TYR A C 1
ATOM 1123 O O . TYR A 1 146 ? 5.539 1.535 -21.419 1.00 60.28 146 TYR A O 1
ATOM 1131 N N . ILE A 1 147 ? 6.222 3.466 -22.348 1.00 61.66 147 ILE A N 1
ATOM 1132 C CA . ILE A 1 147 ? 6.742 2.871 -23.579 1.00 61.66 147 ILE A CA 1
ATOM 1133 C C . ILE A 1 147 ? 8.203 2.548 -23.297 1.00 61.66 147 ILE A C 1
ATOM 1135 O O . ILE A 1 147 ? 8.977 3.437 -22.941 1.00 61.66 147 ILE A O 1
ATOM 1139 N N . LEU A 1 148 ? 8.575 1.273 -23.426 1.00 58.56 148 LEU A N 1
ATOM 1140 C CA . LEU A 1 148 ? 9.968 0.854 -23.339 1.00 58.56 148 LEU A CA 1
ATOM 1141 C C . LEU A 1 148 ? 10.795 1.745 -24.270 1.00 58.56 148 LEU A C 1
ATOM 1143 O O . LEU A 1 148 ? 10.620 1.707 -25.490 1.00 58.56 148 LEU A O 1
ATOM 1147 N N . ASN A 1 149 ? 11.685 2.561 -23.704 1.00 58.38 149 ASN A N 1
ATOM 1148 C CA . ASN A 1 149 ? 12.612 3.324 -24.516 1.00 58.38 149 ASN A CA 1
ATOM 1149 C C . ASN A 1 149 ? 13.647 2.346 -25.069 1.00 58.38 149 ASN A C 1
ATOM 1151 O O . ASN A 1 149 ? 14.666 2.070 -24.445 1.00 58.38 149 ASN A O 1
ATOM 1155 N N . LEU A 1 150 ? 13.381 1.797 -26.252 1.00 55.75 150 LEU A N 1
ATOM 1156 C CA . LEU A 1 150 ? 14.273 0.830 -26.884 1.00 55.75 150 LEU A CA 1
ATOM 1157 C C . LEU A 1 150 ? 15.695 1.387 -27.061 1.00 55.75 150 LEU A C 1
ATOM 1159 O O . LEU A 1 150 ? 16.650 0.621 -27.026 1.00 55.75 150 LEU A O 1
ATOM 1163 N N . ARG A 1 151 ? 15.879 2.715 -27.143 1.00 56.62 151 ARG A N 1
ATOM 1164 C CA . ARG A 1 151 ? 17.220 3.320 -27.228 1.00 56.62 151 ARG A CA 1
ATOM 1165 C C . ARG A 1 151 ? 18.055 3.099 -25.964 1.00 56.62 151 ARG A C 1
ATOM 1167 O O . ARG A 1 151 ? 19.266 2.941 -26.087 1.00 56.62 151 ARG A O 1
ATOM 1174 N N . SER A 1 152 ? 17.438 3.049 -24.778 1.00 54.69 152 SER A N 1
ATOM 1175 C CA . SER A 1 152 ? 18.151 2.721 -23.533 1.00 54.69 152 SER A CA 1
ATOM 1176 C C . SER A 1 152 ? 18.413 1.222 -23.373 1.00 54.69 152 SER A C 1
ATOM 1178 O O . SER A 1 152 ? 19.323 0.837 -22.651 1.00 54.69 152 SER A O 1
ATOM 1180 N N . VAL A 1 153 ? 17.636 0.371 -24.052 1.00 52.69 153 VAL A N 1
ATOM 1181 C CA . VAL A 1 153 ? 17.841 -1.090 -24.059 1.00 52.69 153 VAL A CA 1
ATOM 1182 C C . VAL A 1 153 ? 19.022 -1.477 -24.954 1.00 52.69 153 VAL A C 1
ATOM 1184 O O . VAL A 1 153 ? 19.738 -2.420 -24.650 1.00 52.69 153 VAL A O 1
ATOM 1187 N N . PHE A 1 154 ? 19.285 -0.718 -26.021 1.00 54.84 154 PHE A N 1
ATOM 1188 C CA . PHE A 1 154 ? 20.410 -0.971 -26.930 1.00 54.84 154 PHE A CA 1
ATOM 1189 C C . PHE A 1 154 ? 21.751 -0.364 -26.486 1.00 54.84 154 PHE A C 1
ATOM 1191 O O . PHE A 1 154 ? 22.726 -0.461 -27.228 1.00 54.84 154 PHE A O 1
ATOM 1198 N N . THR A 1 155 ? 21.828 0.281 -25.317 1.00 52.69 155 THR A N 1
ATOM 1199 C CA . THR A 1 155 ? 23.048 0.984 -24.868 1.00 52.69 155 THR A CA 1
ATOM 1200 C C . THR A 1 155 ? 23.828 0.276 -23.757 1.00 52.69 155 THR A C 1
ATOM 1202 O O . THR A 1 155 ? 24.999 0.595 -23.581 1.00 52.69 155 THR A O 1
ATOM 1205 N N . TYR A 1 156 ? 23.251 -0.713 -23.066 1.00 49.16 156 TYR A N 1
ATOM 1206 C CA . TYR A 1 156 ? 23.928 -1.492 -22.018 1.00 49.16 156 TYR A CA 1
ATOM 1207 C C . TYR A 1 156 ? 23.552 -2.979 -22.113 1.00 49.16 156 TYR A C 1
ATOM 1209 O O . TYR A 1 156 ? 22.655 -3.436 -21.416 1.00 49.16 156 TYR A O 1
ATOM 1217 N N . ASP A 1 157 ? 24.169 -3.687 -23.062 1.00 44.06 157 ASP A N 1
ATOM 1218 C CA . ASP A 1 157 ? 24.796 -5.011 -22.892 1.00 44.06 157 ASP A CA 1
ATOM 1219 C C . ASP A 1 157 ? 24.874 -5.779 -24.219 1.00 44.06 157 ASP A C 1
ATOM 1221 O O . ASP A 1 157 ? 23.880 -6.115 -24.858 1.00 44.06 157 ASP A O 1
ATOM 1225 N N . HIS A 1 158 ? 26.125 -6.052 -24.597 1.00 50.38 158 HIS A N 1
ATOM 1226 C CA . HIS A 1 158 ? 26.588 -7.116 -25.482 1.00 50.38 158 HIS A CA 1
ATOM 1227 C C . HIS A 1 158 ? 25.839 -7.304 -26.809 1.00 50.38 158 HIS A C 1
ATOM 1229 O O . HIS A 1 158 ? 25.081 -8.253 -27.005 1.00 50.38 158 HIS A O 1
ATOM 1235 N N . LEU A 1 159 ? 26.211 -6.487 -27.801 1.00 43.69 159 LEU A N 1
ATOM 1236 C CA . LEU A 1 159 ? 26.199 -6.968 -29.182 1.00 43.69 159 LEU A CA 1
ATOM 1237 C C . LEU A 1 159 ? 27.011 -8.277 -29.230 1.00 43.69 159 LEU A C 1
ATOM 1239 O O . LEU A 1 159 ? 28.184 -8.251 -28.838 1.00 43.69 159 LEU A O 1
ATOM 1243 N N . PRO A 1 160 ? 26.453 -9.412 -29.693 1.00 43.12 160 PRO A N 1
ATOM 1244 C CA . PRO A 1 160 ? 27.289 -10.544 -30.049 1.00 43.12 160 PRO A CA 1
ATOM 1245 C C . PRO A 1 160 ? 28.257 -10.046 -31.122 1.00 43.12 160 PRO A C 1
ATOM 1247 O O . PRO A 1 160 ? 27.838 -9.565 -32.177 1.00 43.12 160 PRO A O 1
ATOM 1250 N N . GLN A 1 161 ? 29.555 -10.091 -30.823 1.00 43.31 161 GLN A N 1
ATOM 1251 C CA . GLN A 1 161 ? 30.586 -9.837 -31.816 1.00 43.31 161 GLN A CA 1
ATOM 1252 C C . GLN A 1 161 ? 30.436 -10.904 -32.904 1.00 43.31 161 GLN A C 1
ATOM 1254 O O . GLN A 1 161 ? 30.901 -12.030 -32.749 1.00 43.31 161 GLN A O 1
ATOM 1259 N N . TYR A 1 162 ? 29.770 -10.562 -34.005 1.00 40.91 162 TYR A N 1
ATOM 1260 C CA . TYR A 1 162 ? 29.908 -11.302 -35.251 1.00 40.91 162 TYR A CA 1
ATOM 1261 C C . TYR A 1 162 ? 31.319 -11.026 -35.778 1.00 40.91 162 TYR A C 1
ATOM 1263 O O . TYR A 1 162 ? 31.549 -10.089 -36.539 1.00 40.91 162 TYR A O 1
ATOM 1271 N N . GLY A 1 163 ? 32.288 -11.809 -35.303 1.00 45.44 163 GLY A N 1
ATOM 1272 C CA . GLY A 1 163 ? 33.591 -11.910 -35.946 1.00 45.44 163 GLY A CA 1
ATOM 1273 C C . GLY A 1 163 ? 33.426 -12.572 -37.319 1.00 45.44 163 GLY A C 1
ATOM 1274 O O . GLY A 1 163 ? 32.587 -13.468 -37.456 1.00 45.44 163 GLY A O 1
ATOM 1275 N N . PRO A 1 164 ? 34.179 -12.150 -38.349 1.00 40.38 164 PRO A N 1
ATOM 1276 C CA . PRO A 1 164 ? 34.114 -12.791 -39.652 1.00 40.38 164 PRO A CA 1
ATOM 1277 C C . PRO A 1 164 ? 34.535 -14.256 -39.500 1.00 40.38 164 PRO A C 1
ATOM 1279 O O . PRO A 1 164 ? 35.598 -14.558 -38.959 1.00 40.38 164 PRO A O 1
ATOM 1282 N N . SER A 1 165 ? 33.684 -15.168 -39.963 1.00 47.31 165 SER A N 1
ATOM 1283 C CA . SER A 1 165 ? 34.003 -16.585 -40.094 1.00 47.31 165 SER A CA 1
ATOM 1284 C C . SER A 1 165 ? 35.267 -16.729 -40.939 1.00 47.31 165 SER A C 1
ATOM 1286 O O . SER A 1 165 ? 35.249 -16.415 -42.131 1.00 47.31 165 SER A O 1
ATOM 1288 N N . ALA A 1 166 ? 36.356 -17.184 -40.318 1.00 43.56 166 ALA A N 1
ATOM 1289 C CA . ALA A 1 166 ? 37.562 -17.591 -41.019 1.00 43.56 166 ALA A CA 1
ATOM 1290 C C . ALA A 1 166 ? 37.187 -18.708 -42.002 1.00 43.56 166 ALA A C 1
ATOM 1292 O O . ALA A 1 166 ? 36.831 -19.816 -41.598 1.00 43.56 166 ALA A O 1
ATOM 1293 N N . GLY A 1 167 ? 37.202 -18.374 -43.292 1.00 36.25 167 GLY A N 1
ATOM 1294 C CA . GLY A 1 167 ? 37.094 -19.341 -44.370 1.00 36.25 167 GLY A CA 1
ATOM 1295 C C . GLY A 1 167 ? 38.289 -20.280 -44.305 1.00 36.25 167 GLY A C 1
ATOM 1296 O O . GLY A 1 167 ? 39.433 -19.841 -44.381 1.00 36.25 167 GLY A O 1
ATOM 1297 N N . LEU A 1 168 ? 37.997 -21.563 -44.124 1.00 41.75 168 LEU A N 1
ATOM 1298 C CA . LEU A 1 168 ? 38.942 -22.652 -44.287 1.00 41.75 168 LEU A CA 1
ATOM 1299 C C . LEU A 1 168 ? 39.160 -22.857 -45.793 1.00 41.75 168 LEU A C 1
ATOM 1301 O O . LEU A 1 168 ? 38.253 -23.349 -46.464 1.00 41.75 168 LEU A O 1
ATOM 1305 N N . LEU A 1 169 ? 40.333 -22.471 -46.296 1.00 38.47 169 LEU A N 1
ATOM 1306 C CA . LEU A 1 169 ? 41.038 -23.102 -47.417 1.00 38.47 169 LEU A CA 1
ATOM 1307 C C . LEU A 1 169 ? 42.541 -23.017 -47.144 1.00 38.47 169 LEU A C 1
ATOM 1309 O O . LEU A 1 169 ? 43.015 -21.895 -46.861 1.00 38.47 169 LEU A O 1
#